Protein AF-A0A8C9G3A2-F1 (afdb_monomer_lite)

InterPro domains:
  IPR040436 Protein disconnected-like [PTHR15021] (16-129)

Radius of gyration: 16.96 Å; chains: 1; bounding box: 43×48×47 Å

Organism: Pavo cristatus (NCBI:txid9049)

Foldseek 3Di:
DDPLPQAPCLVVPDSAAFAFQDPPDPRRHAGADPVGRQARPPPRDGVVRRLVSVVVPPPDPDDDDPDLPPLSVLLSLVCVQQAPDQDGDPVRLVVNLVSCLSDDPVSVQVSQVSRVHHPCSSLPPDFDDPDPDGDSDPDSD

Sequence (141 aa):
TYNRGKCTAVLWRHRQAIRCTLVNCTCECFQPGKINLRTCDQCKHGWVAHALDKLSTQHLYHPTQVEIVQSNVVFDISSLMLYGTQAVPVRLKILLDRLFSVLKQEEVLHILHGLGWTLRDYVRGYILQVGNKIELVYKPI

pLDDT: mean 75.54, std 18.95, range [35.5, 95.69]

Structure (mmCIF, N/CA/C/O backbone):
data_AF-A0A8C9G3A2-F1
#
_entry.id   AF-A0A8C9G3A2-F1
#
loop_
_atom_site.group_PDB
_atom_site.id
_atom_site.type_symbol
_atom_site.label_atom_id
_atom_site.label_alt_id
_atom_site.label_comp_id
_atom_site.label_asym_id
_atom_site.label_entity_id
_atom_site.label_seq_id
_atom_site.pdbx_PDB_ins_code
_atom_site.Cartn_x
_atom_site.Cartn_y
_atom_site.Cartn_z
_atom_site.occupancy
_atom_site.B_iso_or_equiv
_atom_site.auth_seq_id
_atom_site.auth_comp_id
_atom_site.auth_asym_id
_atom_site.auth_atom_id
_atom_site.pdbx_PDB_model_num
ATOM 1 N N . THR A 1 1 ? 11.919 -25.912 -12.158 1.00 35.50 1 THR A N 1
ATOM 2 C CA . THR A 1 1 ? 12.452 -25.650 -10.801 1.00 35.50 1 THR A CA 1
ATOM 3 C C . THR A 1 1 ? 12.179 -24.197 -10.428 1.00 35.50 1 THR A C 1
ATOM 5 O O . THR A 1 1 ? 13.040 -23.338 -10.539 1.00 35.50 1 THR A O 1
ATOM 8 N N . TYR A 1 2 ? 10.931 -23.880 -10.066 1.00 36.72 2 TYR A N 1
ATOM 9 C CA . TYR A 1 2 ? 10.531 -22.503 -9.752 1.00 36.72 2 TYR A CA 1
ATOM 10 C C . TYR A 1 2 ? 11.052 -22.119 -8.365 1.00 36.72 2 TYR A C 1
ATOM 12 O O . TYR A 1 2 ? 10.790 -22.822 -7.388 1.00 36.72 2 TYR A O 1
ATOM 20 N N . ASN A 1 3 ? 11.817 -21.032 -8.295 1.00 41.50 3 ASN A N 1
ATOM 21 C CA . ASN A 1 3 ? 12.493 -20.532 -7.098 1.00 41.50 3 ASN A CA 1
ATOM 22 C C . ASN A 1 3 ? 11.469 -20.005 -6.067 1.00 41.50 3 ASN A C 1
ATOM 24 O O . ASN A 1 3 ? 11.327 -18.800 -5.863 1.00 41.50 3 ASN A O 1
ATOM 28 N N . ARG A 1 4 ? 10.746 -20.914 -5.394 1.0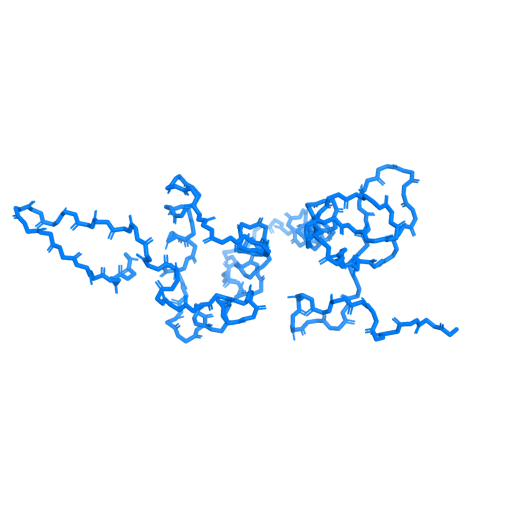0 46.12 4 ARG A N 1
ATOM 29 C CA . ARG A 1 4 ? 9.759 -20.590 -4.344 1.00 46.12 4 ARG A CA 1
ATOM 30 C C . ARG A 1 4 ? 10.348 -19.757 -3.198 1.00 46.12 4 ARG A C 1
ATOM 32 O O . ARG A 1 4 ? 9.591 -19.103 -2.499 1.00 46.12 4 ARG A O 1
ATOM 39 N N . GLY A 1 5 ? 11.672 -19.765 -3.014 1.00 48.25 5 GLY A N 1
ATOM 40 C CA . GLY A 1 5 ? 12.356 -19.029 -1.946 1.00 48.25 5 GLY A CA 1
ATOM 41 C C . GLY A 1 5 ? 12.591 -17.535 -2.203 1.00 48.25 5 GLY A C 1
ATOM 42 O O . GLY A 1 5 ? 13.001 -16.842 -1.280 1.00 48.25 5 GLY A O 1
ATOM 43 N N . LYS A 1 6 ? 12.364 -17.024 -3.425 1.00 54.91 6 LYS A N 1
ATOM 44 C CA . LYS A 1 6 ? 12.554 -15.590 -3.745 1.00 54.91 6 LYS A CA 1
ATOM 45 C C . LYS A 1 6 ? 11.259 -14.819 -3.957 1.00 54.91 6 LYS A C 1
ATOM 47 O O . LYS A 1 6 ? 11.280 -13.594 -3.942 1.00 54.91 6 LYS A O 1
ATOM 52 N N . CYS A 1 7 ? 10.151 -15.527 -4.156 1.00 57.56 7 CYS A N 1
ATOM 53 C CA . CYS A 1 7 ? 8.838 -14.912 -4.152 1.00 57.56 7 CYS A CA 1
ATOM 54 C C . CYS A 1 7 ? 8.550 -14.415 -2.749 1.00 57.56 7 CYS A C 1
ATOM 56 O O . CYS A 1 7 ? 8.400 -15.223 -1.831 1.00 57.56 7 CYS A O 1
ATOM 58 N N . THR A 1 8 ? 8.490 -13.099 -2.564 1.00 59.41 8 THR A N 1
ATOM 59 C CA . THR A 1 8 ? 8.024 -12.602 -1.283 1.00 59.41 8 THR A CA 1
ATOM 60 C C . THR A 1 8 ? 6.559 -12.962 -1.155 1.00 59.41 8 THR A C 1
ATOM 62 O O . THR A 1 8 ? 5.695 -12.458 -1.872 1.00 59.41 8 THR A O 1
ATOM 65 N N . ALA A 1 9 ? 6.274 -13.833 -0.195 1.00 53.66 9 ALA A N 1
ATOM 66 C CA . ALA A 1 9 ? 4.957 -13.943 0.395 1.00 53.66 9 ALA A CA 1
ATOM 67 C C . ALA A 1 9 ? 4.686 -12.653 1.187 1.00 53.66 9 ALA A C 1
ATOM 69 O O . ALA A 1 9 ? 4.596 -12.671 2.406 1.00 53.66 9 ALA A O 1
ATOM 70 N N . VAL A 1 10 ? 4.617 -11.500 0.510 1.00 52.62 10 VAL A N 1
ATOM 71 C CA . VAL A 1 10 ? 4.153 -10.257 1.145 1.00 52.62 10 VAL A CA 1
ATOM 72 C C . VAL A 1 10 ? 2.698 -10.443 1.595 1.00 52.62 10 VAL A C 1
ATOM 74 O O . VAL A 1 10 ? 2.270 -9.845 2.570 1.00 52.62 10 VAL A O 1
ATOM 77 N N . LEU A 1 11 ? 1.962 -11.351 0.947 1.00 53.62 11 LEU A N 1
ATOM 78 C CA . LEU A 1 11 ? 0.602 -11.751 1.292 1.00 53.62 11 LEU A CA 1
ATOM 79 C C . LEU A 1 11 ? 0.629 -13.047 2.114 1.00 53.62 11 LEU A C 1
ATOM 81 O O . LEU A 1 11 ? 0.361 -14.140 1.618 1.00 53.62 11 LEU A O 1
ATOM 85 N N . TRP A 1 12 ? 0.989 -12.925 3.389 1.00 47.12 12 TRP A N 1
ATOM 86 C CA . TRP A 1 12 ? 1.234 -14.030 4.326 1.00 47.12 12 TRP A CA 1
ATOM 87 C C . TRP A 1 12 ? 0.093 -15.052 4.510 1.00 47.12 12 TRP A C 1
ATOM 89 O O . TRP A 1 12 ? 0.319 -16.095 5.122 1.00 47.12 12 TRP A O 1
ATOM 99 N N . ARG A 1 13 ? -1.112 -14.832 3.966 1.00 47.25 13 ARG A N 1
ATOM 100 C CA . ARG A 1 13 ? -2.222 -15.804 4.053 1.00 47.25 13 ARG A CA 1
ATOM 101 C C . ARG A 1 13 ? -2.465 -16.649 2.812 1.00 47.25 13 ARG A C 1
ATOM 103 O O . ARG A 1 13 ? -3.045 -17.725 2.931 1.00 47.25 13 ARG A O 1
ATOM 110 N N . HIS A 1 14 ? -1.968 -16.243 1.650 1.00 50.91 14 HIS A N 1
ATOM 111 C CA . HIS A 1 14 ? -2.111 -17.022 0.427 1.00 50.91 14 HIS A CA 1
ATOM 112 C C . HIS A 1 14 ? -0.724 -17.229 -0.168 1.00 50.91 14 HIS A C 1
ATOM 114 O O . HIS A 1 14 ? -0.100 -16.286 -0.635 1.00 50.91 14 HIS A O 1
ATOM 120 N N . ARG A 1 15 ? -0.235 -18.478 -0.188 1.00 56.47 15 ARG A N 1
ATOM 121 C CA . ARG A 1 15 ? 1.011 -18.903 -0.871 1.00 56.47 15 ARG A CA 1
ATOM 122 C C . ARG A 1 15 ? 0.959 -18.718 -2.404 1.00 56.47 15 ARG A C 1
ATOM 124 O O . ARG A 1 15 ? 1.536 -19.506 -3.149 1.00 56.47 15 ARG A O 1
ATOM 131 N N . GLN A 1 16 ? 0.213 -17.739 -2.894 1.00 65.81 16 GLN A N 1
ATOM 132 C CA . GLN A 1 16 ? 0.043 -17.446 -4.301 1.00 65.81 16 GLN A CA 1
ATOM 133 C C . GLN A 1 16 ? 1.030 -16.354 -4.695 1.00 65.81 16 GLN A C 1
ATOM 135 O O . GLN A 1 16 ? 1.077 -15.291 -4.079 1.00 65.81 16 GLN A O 1
ATOM 140 N N . ALA A 1 17 ? 1.808 -16.629 -5.738 1.00 79.25 17 ALA A N 1
ATOM 141 C CA . ALA A 1 17 ? 2.632 -15.615 -6.369 1.00 79.25 17 ALA A CA 1
ATOM 142 C C . ALA A 1 17 ? 1.750 -14.478 -6.914 1.00 79.25 17 ALA A C 1
ATOM 144 O O . ALA A 1 17 ? 0.595 -14.697 -7.289 1.00 79.25 17 ALA A O 1
ATOM 145 N N . ILE A 1 18 ? 2.305 -13.266 -6.919 1.00 85.12 18 ILE A N 1
ATOM 146 C CA . ILE A 1 18 ? 1.648 -12.062 -7.428 1.00 85.12 18 ILE A CA 1
ATOM 147 C C . ILE A 1 18 ? 2.326 -11.690 -8.742 1.00 85.12 18 ILE A C 1
ATOM 149 O O . ILE A 1 18 ? 3.495 -11.273 -8.747 1.00 85.12 18 ILE A O 1
ATOM 153 N N . ARG A 1 19 ? 1.601 -11.836 -9.848 1.00 89.56 19 ARG A N 1
ATOM 154 C CA . ARG A 1 19 ? 2.105 -11.509 -11.187 1.00 89.56 19 ARG A CA 1
ATOM 155 C C . ARG A 1 19 ? 2.026 -10.011 -11.462 1.00 89.56 19 ARG A C 1
ATOM 157 O O . ARG A 1 19 ? 1.284 -9.281 -10.816 1.00 89.56 19 ARG A O 1
ATOM 164 N N . CYS A 1 20 ? 2.826 -9.552 -12.413 1.00 92.50 20 CYS A N 1
ATOM 165 C CA . CYS A 1 20 ? 2.779 -8.180 -12.891 1.00 92.50 20 CYS A CA 1
ATOM 166 C C . CYS A 1 20 ? 1.573 -7.999 -13.823 1.00 92.50 20 CYS A C 1
ATOM 168 O O . CYS A 1 20 ? 1.369 -8.803 -14.728 1.00 92.50 20 CYS A O 1
ATOM 170 N N . THR A 1 21 ? 0.802 -6.932 -13.630 1.00 92.69 21 THR A N 1
ATOM 171 C CA . THR A 1 21 ? -0.367 -6.579 -14.450 1.00 92.69 21 THR A CA 1
ATOM 172 C C . THR A 1 21 ? -0.045 -5.557 -15.542 1.00 92.69 21 THR A C 1
ATOM 174 O O . THR A 1 21 ? -0.947 -5.088 -16.233 1.00 92.69 21 THR A O 1
ATOM 177 N N . LEU A 1 22 ? 1.222 -5.155 -15.683 1.00 92.19 22 LEU A N 1
ATOM 178 C CA . LEU A 1 22 ? 1.647 -4.203 -16.708 1.00 92.19 22 LEU A CA 1
ATOM 179 C C . LEU A 1 22 ? 1.613 -4.872 -18.091 1.00 92.19 22 LEU A C 1
ATOM 181 O O . LEU A 1 22 ? 2.049 -6.013 -18.248 1.00 92.19 22 LEU A O 1
ATOM 185 N N . VAL A 1 23 ? 1.099 -4.151 -19.090 1.00 91.25 23 VAL A N 1
ATOM 186 C CA . VAL A 1 23 ? 0.973 -4.639 -20.471 1.00 91.25 23 VAL A CA 1
ATOM 187 C C . VAL A 1 23 ? 2.336 -5.110 -20.990 1.00 91.25 23 VAL A C 1
ATOM 189 O O . VAL A 1 23 ? 3.351 -4.455 -20.762 1.00 91.25 23 VAL A O 1
ATOM 192 N N . ASN A 1 24 ? 2.354 -6.253 -21.683 1.00 93.56 24 ASN A N 1
ATOM 193 C CA . ASN A 1 24 ? 3.555 -6.909 -22.222 1.00 93.56 24 ASN A CA 1
ATOM 194 C C . ASN A 1 24 ? 4.583 -7.385 -21.176 1.00 93.56 24 ASN A C 1
ATOM 196 O O . ASN A 1 24 ? 5.714 -7.711 -21.533 1.00 93.56 24 ASN A O 1
ATOM 200 N N . CYS A 1 25 ? 4.214 -7.479 -19.895 1.00 94.31 25 CYS A N 1
ATOM 201 C CA . CYS A 1 25 ? 5.054 -8.093 -18.872 1.00 94.31 25 CYS A CA 1
ATOM 202 C C . CYS A 1 25 ? 4.616 -9.536 -18.584 1.00 94.31 25 CYS A C 1
ATOM 204 O O . CYS A 1 25 ? 3.452 -9.794 -18.301 1.00 94.31 25 CYS A O 1
ATOM 206 N N . THR A 1 26 ? 5.563 -10.476 -18.583 1.00 94.38 26 THR A N 1
ATOM 207 C CA . THR A 1 26 ? 5.328 -11.897 -18.255 1.00 94.38 26 THR A CA 1
ATOM 208 C C . THR A 1 26 ? 5.818 -12.272 -16.853 1.00 94.38 26 THR A C 1
ATOM 210 O O . THR A 1 26 ? 5.970 -13.445 -16.526 1.00 94.38 26 THR A O 1
ATOM 213 N N . CYS A 1 27 ? 6.105 -11.284 -16.001 1.00 93.75 27 CYS A N 1
ATOM 214 C CA . CYS A 1 27 ? 6.627 -11.532 -14.662 1.00 93.75 27 CYS A CA 1
ATOM 215 C C . CYS A 1 27 ? 5.561 -12.169 -13.762 1.00 93.75 27 CYS A C 1
ATOM 217 O O . CYS A 1 27 ? 4.572 -11.534 -13.407 1.00 93.75 27 CYS A O 1
ATOM 219 N N . GLU A 1 28 ? 5.789 -13.413 -13.353 1.00 90.12 28 GLU A N 1
ATOM 220 C CA . GLU A 1 28 ? 4.821 -14.203 -12.581 1.00 90.12 28 GLU A CA 1
ATOM 221 C C . GLU A 1 28 ? 4.887 -13.962 -11.070 1.00 90.12 28 GLU A C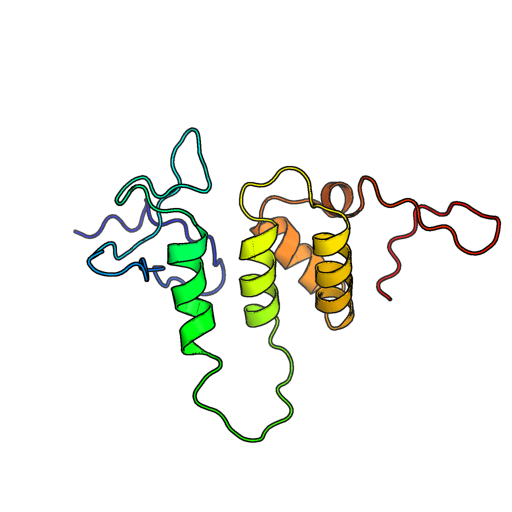 1
ATOM 223 O O . GLU A 1 28 ? 4.003 -14.392 -10.331 1.00 90.12 28 GLU A O 1
ATOM 228 N N . CYS A 1 29 ? 5.948 -13.310 -10.589 1.00 89.12 29 CYS A N 1
ATOM 229 C CA . CYS A 1 29 ? 6.173 -13.165 -9.163 1.00 89.12 29 CYS A CA 1
ATOM 230 C C . CYS A 1 29 ? 6.970 -11.913 -8.807 1.00 89.12 29 CYS A C 1
ATOM 232 O O . CYS A 1 29 ? 8.088 -11.709 -9.284 1.00 89.12 29 CYS A O 1
ATOM 234 N N . PHE A 1 30 ? 6.408 -11.114 -7.900 1.00 89.69 30 PHE A N 1
ATOM 235 C CA . PHE A 1 30 ? 7.113 -10.006 -7.275 1.00 89.69 30 PHE A CA 1
ATOM 236 C C . PHE A 1 30 ? 8.294 -10.501 -6.426 1.00 89.69 30 PHE A C 1
ATOM 238 O O . PHE A 1 30 ? 8.147 -11.365 -5.559 1.00 89.69 30 PHE A O 1
ATOM 245 N N . GLN A 1 31 ? 9.465 -9.912 -6.660 1.00 90.81 31 GLN A N 1
ATOM 246 C CA . GLN A 1 31 ? 10.660 -10.095 -5.835 1.00 90.81 31 GLN A CA 1
ATOM 247 C C . GLN A 1 31 ? 11.199 -8.699 -5.513 1.00 90.81 31 GLN A C 1
ATOM 249 O O . GLN A 1 31 ? 11.587 -8.009 -6.449 1.00 90.81 31 GLN A O 1
ATOM 254 N N . PRO A 1 32 ? 11.208 -8.225 -4.260 1.00 88.94 32 PRO A N 1
ATOM 255 C CA . PRO A 1 32 ? 11.665 -6.878 -3.951 1.00 88.94 32 PRO A CA 1
ATOM 256 C C . PRO A 1 32 ? 13.160 -6.737 -4.232 1.00 88.94 32 PRO A C 1
ATOM 258 O O . PRO A 1 32 ? 13.962 -7.613 -3.900 1.00 88.94 32 PRO A O 1
ATOM 261 N N . GLY A 1 33 ? 13.545 -5.606 -4.816 1.00 89.12 33 GLY A N 1
ATOM 262 C CA . GLY A 1 33 ? 14.944 -5.235 -4.970 1.00 89.12 33 GLY A CA 1
ATOM 263 C C . GLY A 1 33 ? 15.621 -4.992 -3.618 1.00 89.12 33 GLY A C 1
ATOM 264 O O . GLY A 1 33 ? 14.982 -4.588 -2.651 1.00 89.12 33 GLY A O 1
ATOM 265 N N . LYS A 1 34 ? 16.944 -5.184 -3.561 1.00 87.25 34 LYS A N 1
ATOM 266 C CA . LYS A 1 34 ? 17.739 -5.005 -2.328 1.00 87.25 34 LYS A CA 1
ATOM 267 C C . LYS A 1 34 ? 17.740 -3.568 -1.795 1.00 87.25 34 LYS A C 1
ATOM 269 O O . LYS A 1 34 ? 17.802 -3.369 -0.591 1.00 87.25 34 LYS A O 1
ATOM 274 N N . ILE A 1 35 ? 17.715 -2.589 -2.701 1.00 87.75 35 ILE A N 1
ATOM 275 C CA . ILE A 1 35 ? 17.752 -1.155 -2.370 1.00 87.75 35 ILE A CA 1
ATOM 276 C C . ILE A 1 35 ? 16.331 -0.586 -2.400 1.00 87.75 35 ILE A C 1
ATOM 278 O O . ILE A 1 35 ? 15.860 -0.001 -1.432 1.00 87.75 35 ILE A O 1
ATOM 282 N N . ASN A 1 36 ? 15.620 -0.817 -3.506 1.00 89.56 36 ASN A N 1
ATOM 283 C CA . ASN A 1 36 ? 14.261 -0.329 -3.702 1.00 89.56 36 ASN A CA 1
ATOM 284 C C . ASN A 1 36 ? 13.261 -1.462 -3.479 1.00 89.56 36 ASN A C 1
ATOM 286 O O . ASN A 1 36 ? 12.882 -2.158 -4.421 1.00 89.56 36 ASN A O 1
ATOM 290 N N . LEU A 1 37 ? 12.791 -1.608 -2.238 1.00 89.69 37 LEU A N 1
ATOM 291 C CA . LEU A 1 37 ? 11.845 -2.661 -1.841 1.00 89.69 37 LEU A CA 1
ATOM 292 C C . LEU A 1 37 ? 10.524 -2.621 -2.624 1.00 89.69 37 LEU A C 1
ATOM 294 O O . LEU A 1 37 ? 9.851 -3.635 -2.749 1.00 89.69 37 LEU A O 1
ATOM 298 N N . ARG A 1 38 ? 10.155 -1.460 -3.178 1.00 92.56 38 ARG A N 1
ATOM 299 C CA . ARG A 1 38 ? 8.964 -1.274 -4.023 1.00 92.56 38 ARG A CA 1
ATOM 300 C C . ARG A 1 38 ? 9.208 -1.509 -5.511 1.00 92.56 38 ARG A C 1
ATOM 302 O O . ARG A 1 38 ? 8.335 -1.199 -6.313 1.00 92.56 38 ARG A O 1
ATOM 309 N N . THR A 1 39 ? 10.374 -2.004 -5.901 1.00 93.88 39 THR A N 1
ATOM 310 C CA . THR A 1 39 ? 10.707 -2.316 -7.295 1.00 93.88 39 THR A CA 1
ATOM 311 C C . THR A 1 39 ? 10.968 -3.806 -7.422 1.00 93.88 39 THR A C 1
ATOM 313 O O . THR A 1 39 ? 11.730 -4.366 -6.637 1.00 93.88 39 THR A O 1
ATOM 316 N N . CYS A 1 40 ? 10.340 -4.448 -8.403 1.00 93.06 40 CYS A N 1
ATOM 317 C CA . CYS A 1 40 ? 10.559 -5.857 -8.685 1.00 93.06 40 CYS A CA 1
ATOM 318 C C . CYS A 1 40 ? 11.970 -6.067 -9.251 1.00 93.06 40 CYS A C 1
ATOM 320 O O . CYS A 1 40 ? 12.356 -5.413 -10.215 1.00 93.06 40 CYS A O 1
ATOM 322 N N . ASP A 1 41 ? 12.740 -7.001 -8.707 1.00 93.62 41 ASP A N 1
ATOM 323 C CA . ASP A 1 41 ? 14.091 -7.294 -9.173 1.00 93.62 41 ASP A CA 1
ATOM 324 C C . ASP A 1 41 ? 14.096 -7.986 -10.547 1.00 93.62 41 ASP A C 1
ATOM 326 O O . ASP A 1 41 ? 15.065 -7.855 -11.288 1.00 93.62 41 ASP A O 1
ATOM 330 N N . GLN A 1 42 ? 12.999 -8.651 -10.926 1.00 92.44 42 GLN A N 1
ATOM 331 C CA . GLN A 1 42 ? 12.883 -9.367 -12.201 1.00 92.44 42 GLN A CA 1
ATOM 332 C C . GLN A 1 42 ? 12.476 -8.449 -13.362 1.00 92.44 42 GLN A C 1
ATOM 334 O O . GLN A 1 42 ? 13.200 -8.343 -14.345 1.00 92.44 42 GLN A O 1
ATOM 339 N N . CYS A 1 43 ? 11.332 -7.762 -13.258 1.00 95.06 43 CYS A N 1
ATOM 340 C CA . CYS A 1 43 ? 10.809 -6.916 -14.343 1.00 95.06 43 CYS A CA 1
ATOM 341 C C . CYS A 1 43 ? 11.089 -5.420 -14.176 1.00 95.06 43 CYS A C 1
ATOM 343 O O . CYS A 1 43 ? 10.748 -4.641 -15.058 1.00 95.06 43 CYS A O 1
ATOM 345 N N . LYS A 1 44 ? 11.667 -5.002 -13.044 1.00 95.00 44 LYS A N 1
ATOM 346 C CA . LYS A 1 44 ? 11.938 -3.595 -12.698 1.00 95.00 44 LYS A CA 1
ATOM 347 C C . LYS A 1 44 ? 10.695 -2.698 -12.591 1.00 95.00 44 LYS A C 1
ATOM 349 O O . LYS A 1 44 ? 10.829 -1.493 -12.410 1.00 95.00 44 LYS A O 1
ATOM 354 N N . HIS A 1 45 ? 9.490 -3.269 -12.605 1.00 95.69 45 HIS A N 1
ATOM 355 C CA . HIS A 1 45 ? 8.253 -2.529 -12.363 1.00 95.69 45 HIS A CA 1
ATOM 356 C C . HIS A 1 45 ? 7.986 -2.295 -10.873 1.00 95.69 45 HIS A C 1
ATOM 358 O O . HIS A 1 45 ? 8.474 -3.015 -9.998 1.00 95.69 45 HIS A O 1
ATOM 364 N N . GLY A 1 46 ? 7.181 -1.271 -10.591 1.00 92.62 46 GLY A N 1
ATOM 365 C CA . GLY A 1 46 ? 6.787 -0.913 -9.233 1.00 92.62 46 GLY A CA 1
ATOM 366 C C . GLY A 1 46 ? 5.835 -1.927 -8.590 1.00 92.62 46 GLY A C 1
ATOM 367 O O . GLY A 1 46 ? 5.049 -2.584 -9.270 1.00 92.62 46 GLY A O 1
ATOM 368 N N . TRP A 1 47 ? 5.853 -1.988 -7.257 1.00 91.75 47 TRP A N 1
ATOM 369 C CA . TRP A 1 47 ? 4.996 -2.836 -6.418 1.00 91.75 47 TRP A CA 1
ATOM 370 C C . TRP A 1 47 ? 3.510 -2.742 -6.780 1.00 91.75 47 TRP A C 1
ATOM 372 O O . TRP A 1 47 ? 2.830 -3.760 -6.812 1.00 91.75 47 TRP A O 1
ATOM 382 N N . VAL A 1 48 ? 3.017 -1.547 -7.122 1.00 91.69 48 VAL A N 1
ATOM 383 C CA . VAL A 1 48 ? 1.607 -1.332 -7.494 1.00 91.69 48 VAL A CA 1
ATOM 384 C C . VAL A 1 48 ? 1.202 -2.195 -8.692 1.00 91.69 48 VAL A C 1
ATOM 386 O O . VAL A 1 48 ? 0.142 -2.807 -8.662 1.00 91.69 48 VAL A O 1
ATOM 389 N N . ALA A 1 49 ? 2.069 -2.329 -9.701 1.00 92.06 49 ALA A N 1
ATOM 390 C CA . ALA A 1 49 ? 1.796 -3.168 -10.869 1.00 92.06 49 ALA A CA 1
ATOM 391 C C . ALA A 1 49 ? 1.711 -4.662 -10.525 1.00 92.06 49 ALA A C 1
ATOM 393 O O . ALA A 1 49 ? 1.201 -5.436 -11.319 1.00 92.06 49 ALA A O 1
ATOM 394 N N . HIS A 1 50 ? 2.223 -5.090 -9.371 1.00 90.12 50 HIS A N 1
ATOM 395 C CA . HIS A 1 50 ? 2.010 -6.445 -8.873 1.00 90.12 50 HIS A CA 1
ATOM 396 C C . HIS A 1 50 ? 0.783 -6.505 -7.962 1.00 90.12 50 HIS A C 1
ATOM 398 O O . HIS A 1 50 ? -0.105 -7.316 -8.183 1.00 90.12 50 HIS A O 1
ATOM 404 N N . ALA A 1 51 ? 0.680 -5.621 -6.971 1.00 86.75 51 ALA A N 1
ATOM 405 C CA . ALA A 1 51 ? -0.400 -5.635 -5.984 1.00 86.75 51 ALA A CA 1
ATOM 406 C C . ALA A 1 51 ? -1.813 -5.567 -6.601 1.00 86.75 51 ALA A C 1
ATOM 408 O O . ALA A 1 51 ? -2.757 -6.140 -6.056 1.00 86.75 51 ALA A O 1
ATOM 409 N N . LEU A 1 52 ? -1.959 -4.927 -7.768 1.00 86.25 52 LEU A N 1
ATOM 410 C CA . LEU A 1 52 ? -3.224 -4.878 -8.505 1.00 86.25 52 LEU A CA 1
ATOM 411 C C . LEU A 1 52 ? -3.724 -6.247 -8.995 1.00 86.25 52 LEU A C 1
ATOM 413 O O . LEU A 1 52 ? -4.922 -6.376 -9.241 1.00 86.25 52 LEU A O 1
ATOM 417 N N . ASP A 1 53 ? -2.867 -7.267 -9.103 1.00 81.56 53 ASP A N 1
ATOM 418 C CA . ASP A 1 53 ? -3.262 -8.627 -9.498 1.00 81.56 53 ASP A CA 1
ATOM 419 C C . ASP A 1 53 ? -4.292 -9.227 -8.531 1.00 81.56 53 ASP A C 1
ATOM 421 O O . ASP A 1 53 ? -5.233 -9.886 -8.960 1.00 81.56 53 ASP A O 1
ATOM 425 N N . LYS A 1 54 ? -4.172 -8.950 -7.226 1.00 73.50 54 LYS A N 1
ATOM 426 C CA . LYS A 1 54 ? -5.123 -9.453 -6.222 1.00 73.50 54 LYS A CA 1
ATOM 427 C C . LYS A 1 54 ? -6.392 -8.618 -6.154 1.00 73.50 54 LYS A C 1
ATOM 429 O O . LYS A 1 54 ? -7.486 -9.177 -6.186 1.00 73.50 54 LYS A O 1
ATOM 434 N N . LEU A 1 55 ? -6.255 -7.295 -6.204 1.00 74.88 55 LEU A N 1
ATOM 435 C CA . LEU A 1 55 ? -7.396 -6.377 -6.155 1.00 74.88 55 LEU A CA 1
ATOM 436 C C . LEU A 1 55 ? -8.306 -6.490 -7.386 1.00 74.88 55 LEU A C 1
ATOM 438 O O . LEU A 1 55 ? -9.527 -6.452 -7.253 1.00 74.88 55 LEU A O 1
ATOM 442 N N . SER A 1 56 ? -7.735 -6.691 -8.577 1.00 61.94 56 SER A N 1
ATOM 443 C CA . SER A 1 56 ? -8.518 -6.790 -9.820 1.00 61.94 56 SER A CA 1
ATOM 444 C C . SER A 1 56 ? -9.351 -8.072 -9.904 1.00 61.94 56 SER A C 1
ATOM 446 O O . SER A 1 56 ? -10.331 -8.115 -10.642 1.00 61.94 56 SER A O 1
ATOM 448 N N . THR A 1 57 ? -8.984 -9.121 -9.158 1.00 54.81 57 THR A N 1
ATOM 449 C CA . THR A 1 57 ? -9.676 -10.422 -9.218 1.00 54.81 57 THR A CA 1
ATOM 450 C C . THR A 1 57 ? -10.887 -10.535 -8.299 1.00 54.81 57 THR A C 1
ATOM 452 O O . THR A 1 57 ? -11.772 -11.333 -8.590 1.00 54.81 57 THR A O 1
ATOM 455 N N . GLN A 1 58 ? -10.962 -9.748 -7.221 1.00 53.84 58 GLN A N 1
ATOM 456 C CA . GLN A 1 58 ? -12.016 -9.919 -6.214 1.00 53.84 58 GLN A CA 1
ATOM 457 C C . GLN A 1 58 ? -13.246 -9.025 -6.430 1.00 53.84 58 GLN A C 1
ATOM 459 O O . GLN A 1 58 ? -14.325 -9.392 -5.990 1.00 53.84 58 GLN A O 1
ATOM 464 N N . HIS A 1 59 ? -13.136 -7.900 -7.148 1.00 52.34 59 HIS A N 1
ATOM 465 C CA . HIS A 1 59 ? -14.153 -6.840 -7.044 1.00 52.34 59 HIS A CA 1
ATOM 466 C C . HIS A 1 59 ? -15.077 -6.626 -8.258 1.00 52.34 59 HIS A C 1
ATOM 468 O O . HIS A 1 59 ? -15.976 -5.789 -8.185 1.00 52.34 59 HIS A O 1
ATOM 474 N N . LEU A 1 60 ? -14.883 -7.333 -9.379 1.00 46.28 60 LEU A N 1
ATOM 475 C CA . LEU A 1 60 ? -15.618 -7.047 -10.628 1.00 46.28 60 LEU A CA 1
ATOM 476 C C . LEU A 1 60 ? -16.739 -8.045 -10.980 1.00 46.28 60 LEU A C 1
ATOM 478 O O . LEU A 1 60 ? -17.412 -7.840 -11.985 1.00 46.28 60 LEU A O 1
ATOM 482 N N . TYR A 1 61 ? -16.972 -9.095 -10.179 1.00 39.28 61 TYR A N 1
ATOM 483 C CA . TYR A 1 61 ? -17.897 -10.189 -10.543 1.00 39.28 61 TYR A CA 1
ATOM 484 C C . TYR A 1 61 ? -18.970 -10.557 -9.502 1.00 39.28 61 TYR A C 1
ATOM 486 O O . TYR A 1 61 ? -19.627 -11.587 -9.659 1.00 39.28 61 TYR A O 1
ATOM 494 N N . HIS A 1 62 ? -19.217 -9.740 -8.473 1.00 43.62 62 HIS A N 1
ATOM 495 C CA . HIS A 1 62 ? -20.352 -9.984 -7.571 1.00 43.62 62 HIS A CA 1
ATOM 496 C C . HIS A 1 62 ? -21.267 -8.761 -7.433 1.00 43.62 62 HIS A C 1
ATOM 498 O O . HIS A 1 62 ? -20.958 -7.832 -6.687 1.00 43.62 62 HIS A O 1
ATOM 504 N N . PRO A 1 63 ? -22.407 -8.727 -8.153 1.00 40.72 63 PRO A N 1
ATOM 505 C CA . PRO A 1 63 ? -23.482 -7.815 -7.827 1.00 40.72 63 PRO A CA 1
ATOM 506 C C . PRO A 1 63 ? -24.230 -8.364 -6.606 1.00 40.72 63 PRO A C 1
ATOM 508 O O . PRO A 1 63 ? -24.556 -9.546 -6.536 1.00 40.72 63 PRO A O 1
ATOM 511 N N . THR A 1 64 ? -24.547 -7.478 -5.665 1.00 45.84 64 THR A N 1
ATOM 512 C CA . THR A 1 64 ? -25.500 -7.691 -4.562 1.00 45.84 64 THR A CA 1
ATOM 513 C C . THR A 1 64 ? -25.119 -8.729 -3.503 1.00 45.84 64 THR A C 1
ATOM 515 O O . THR A 1 64 ? -25.729 -9.784 -3.408 1.00 45.84 64 THR A O 1
ATOM 518 N N . GLN A 1 65 ? -24.205 -8.373 -2.602 1.00 36.81 65 GLN A N 1
ATOM 519 C CA . GLN A 1 65 ? -24.306 -8.751 -1.190 1.00 36.81 65 GLN A CA 1
ATOM 520 C C . GLN A 1 65 ? -23.512 -7.738 -0.363 1.00 36.81 65 GLN A C 1
ATOM 522 O O . GLN A 1 65 ? -22.480 -7.243 -0.803 1.00 36.81 65 GLN A O 1
ATOM 527 N N . VAL A 1 66 ? -24.034 -7.367 0.806 1.00 40.72 66 VAL A N 1
ATOM 528 C CA . VAL A 1 66 ? -23.312 -6.557 1.795 1.00 40.72 66 VAL A CA 1
ATOM 529 C C . VAL A 1 66 ? -22.117 -7.400 2.241 1.00 40.72 66 VAL A C 1
ATOM 531 O O . VAL A 1 66 ? -22.258 -8.267 3.100 1.00 40.72 66 VAL A O 1
ATOM 534 N N . GLU A 1 67 ? -20.975 -7.245 1.573 1.00 45.53 67 GLU A N 1
ATOM 535 C CA . GLU A 1 67 ? -19.798 -8.055 1.862 1.00 45.53 67 GLU A CA 1
ATOM 536 C C . GLU A 1 67 ? -19.275 -7.689 3.248 1.00 45.53 67 GLU A C 1
ATOM 538 O O . GLU A 1 67 ? -18.898 -6.550 3.529 1.00 45.53 67 GLU A O 1
ATOM 543 N N . ILE A 1 68 ? -19.244 -8.690 4.127 1.00 50.97 68 ILE A N 1
ATOM 544 C CA . ILE A 1 68 ? -18.392 -8.672 5.309 1.00 50.97 68 ILE A CA 1
ATOM 545 C C . ILE A 1 68 ? -16.991 -8.372 4.786 1.00 50.97 68 ILE A C 1
ATOM 547 O O . ILE A 1 68 ? -16.433 -9.189 4.053 1.00 50.97 68 ILE A O 1
ATOM 551 N N . VAL A 1 69 ? -16.450 -7.199 5.122 1.00 52.47 69 VAL A N 1
ATOM 552 C CA . VAL A 1 69 ? -15.102 -6.809 4.714 1.00 52.47 69 VAL A CA 1
ATOM 553 C C . VAL A 1 69 ? -14.146 -7.854 5.276 1.00 52.47 69 VAL A C 1
ATOM 555 O O . VAL A 1 69 ? -13.831 -7.860 6.465 1.00 52.47 69 VAL A O 1
ATOM 558 N N . GLN A 1 70 ? -13.725 -8.791 4.429 1.00 64.69 70 GLN A N 1
ATOM 559 C CA . GLN A 1 70 ? -12.776 -9.807 4.839 1.00 64.69 70 GLN A CA 1
ATOM 560 C C . GLN A 1 70 ? -11.452 -9.106 5.117 1.00 64.69 70 GLN A C 1
ATOM 562 O O . GLN A 1 70 ? -10.988 -8.295 4.311 1.00 64.69 70 GLN A O 1
ATOM 567 N N . SER A 1 71 ? -10.798 -9.457 6.223 1.00 70.75 71 SER A N 1
ATOM 568 C CA . SER A 1 71 ? -9.512 -8.878 6.635 1.00 70.75 71 SER A CA 1
ATOM 569 C C . SER A 1 71 ? -8.437 -8.999 5.538 1.00 70.75 71 SER A C 1
ATOM 571 O O . SER A 1 71 ? -7.471 -8.242 5.533 1.00 70.75 71 SER A O 1
ATOM 573 N N . ASN A 1 72 ? -8.638 -9.894 4.562 1.00 73.56 72 ASN A N 1
ATOM 574 C CA . ASN A 1 72 ? -7.834 -10.040 3.348 1.00 73.56 72 ASN A CA 1
ATOM 575 C C . ASN A 1 72 ? -7.874 -8.799 2.437 1.00 73.56 72 ASN A C 1
ATOM 577 O O . ASN A 1 72 ? -6.821 -8.335 2.016 1.00 73.56 72 ASN A O 1
ATOM 581 N N . VAL A 1 73 ? -9.052 -8.218 2.175 1.00 80.56 73 VAL A N 1
ATOM 582 C CA . VAL A 1 73 ? -9.177 -7.025 1.313 1.00 80.56 73 VAL A CA 1
ATOM 583 C C . VAL A 1 73 ? -8.533 -5.819 1.992 1.00 80.56 73 VAL A C 1
ATOM 585 O O . VAL A 1 73 ? -7.794 -5.057 1.367 1.00 80.56 73 VAL A O 1
ATOM 588 N N . VAL A 1 74 ? -8.750 -5.672 3.303 1.00 84.12 74 VAL A N 1
ATOM 589 C CA . VAL A 1 74 ? -8.105 -4.611 4.089 1.00 84.12 74 VAL A CA 1
ATOM 590 C C . VAL A 1 74 ? -6.592 -4.795 4.103 1.00 84.12 74 VAL A C 1
ATOM 592 O O . VAL A 1 74 ? -5.864 -3.811 3.972 1.00 84.12 74 VAL A O 1
ATOM 595 N N . PHE A 1 75 ? -6.101 -6.033 4.205 1.00 82.75 75 PHE A N 1
ATOM 596 C CA . PHE A 1 75 ? -4.677 -6.334 4.075 1.00 82.75 75 PHE A CA 1
ATOM 597 C C . PHE A 1 75 ? -4.135 -5.930 2.695 1.00 82.75 75 PHE A C 1
ATOM 599 O O . PHE A 1 75 ? -3.126 -5.227 2.628 1.00 82.75 75 PHE A O 1
ATOM 606 N N . ASP A 1 76 ? -4.815 -6.299 1.605 1.00 83.50 76 ASP A N 1
ATOM 607 C CA . ASP A 1 76 ? -4.391 -5.980 0.238 1.00 83.50 76 ASP A CA 1
ATOM 608 C C . ASP A 1 76 ? -4.313 -4.462 0.014 1.00 83.50 76 ASP A C 1
ATOM 610 O O . ASP A 1 76 ? -3.287 -3.958 -0.456 1.00 83.50 76 ASP A O 1
ATOM 614 N N . ILE A 1 77 ? -5.328 -3.704 0.443 1.00 87.75 77 ILE A N 1
ATOM 615 C CA . ILE A 1 77 ? -5.320 -2.234 0.369 1.00 87.75 77 ILE A CA 1
ATOM 616 C C . ILE A 1 77 ? -4.219 -1.643 1.265 1.00 87.75 77 ILE A C 1
ATOM 618 O O . ILE A 1 77 ? -3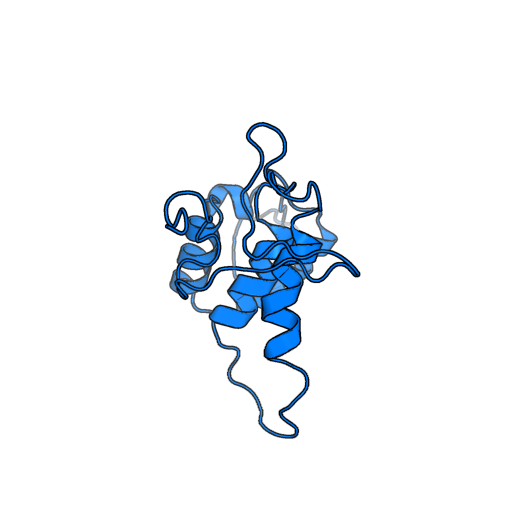.464 -0.772 0.828 1.00 87.75 77 ILE A O 1
ATOM 622 N N . SER A 1 78 ? -4.062 -2.140 2.495 1.00 90.12 78 SER A N 1
ATOM 623 C CA . SER A 1 78 ? -3.015 -1.671 3.417 1.00 90.12 78 SER A CA 1
ATOM 624 C C . SER A 1 78 ? -1.616 -1.901 2.855 1.00 90.12 78 SER A C 1
ATOM 626 O O . SER A 1 78 ? -0.730 -1.056 3.008 1.00 90.12 78 SER A O 1
ATOM 628 N N . SER A 1 79 ? -1.410 -3.009 2.141 1.00 89.00 79 SER A N 1
ATOM 629 C CA . SER A 1 79 ? -0.129 -3.342 1.520 1.00 89.00 79 SER A CA 1
ATOM 630 C C . SER A 1 79 ? 0.289 -2.320 0.454 1.00 89.00 79 SER A C 1
ATOM 632 O O . SER A 1 79 ? 1.475 -2.003 0.338 1.00 89.00 79 SER A O 1
ATOM 634 N N . LEU A 1 80 ? -0.659 -1.718 -0.277 1.00 89.38 80 LEU A N 1
ATOM 635 C CA . LEU A 1 80 ? -0.367 -0.651 -1.245 1.00 89.38 80 LEU A CA 1
ATOM 636 C C . LEU A 1 80 ? 0.251 0.578 -0.571 1.00 89.38 80 LEU A C 1
ATOM 638 O O . LEU A 1 80 ? 1.107 1.255 -1.151 1.00 89.38 80 LEU A O 1
ATOM 642 N N . MET A 1 81 ? -0.161 0.855 0.664 1.00 91.12 81 MET A N 1
ATOM 643 C CA . MET A 1 81 ? 0.145 2.089 1.386 1.00 91.12 81 MET A CA 1
ATOM 644 C C . MET A 1 81 ? 1.362 1.928 2.307 1.00 91.12 81 MET A C 1
ATOM 646 O O . MET A 1 81 ? 2.198 2.829 2.387 1.00 91.12 81 MET A O 1
ATOM 650 N N . LEU A 1 82 ? 1.499 0.768 2.954 1.00 91.25 82 LEU A N 1
ATOM 651 C CA . LEU A 1 82 ? 2.489 0.531 4.011 1.00 91.25 82 LEU A CA 1
ATOM 652 C C . LEU A 1 82 ? 3.709 -0.284 3.561 1.00 91.25 82 LEU A C 1
ATOM 654 O O . LEU A 1 82 ? 4.778 -0.151 4.154 1.00 91.25 82 LEU A O 1
ATOM 658 N N . TYR A 1 83 ? 3.600 -1.122 2.521 1.00 90.31 83 TYR A N 1
ATOM 659 C CA . TYR A 1 83 ? 4.707 -2.011 2.155 1.00 90.31 83 TYR A CA 1
ATOM 660 C C . TYR A 1 83 ? 5.957 -1.217 1.759 1.00 90.31 83 TYR A C 1
ATOM 662 O O . TYR A 1 83 ? 5.907 -0.392 0.842 1.00 90.31 83 TYR A O 1
ATOM 670 N N . GLY A 1 84 ? 7.074 -1.458 2.448 1.00 88.06 84 GLY A N 1
ATOM 671 C CA . GLY A 1 84 ? 8.364 -0.826 2.162 1.00 88.06 84 GLY A CA 1
ATOM 672 C C . GLY A 1 84 ? 8.410 0.690 2.383 1.00 88.06 84 GLY A C 1
ATOM 673 O O . GLY A 1 84 ? 9.349 1.328 1.914 1.00 88.06 84 GLY A O 1
ATOM 674 N N . THR A 1 85 ? 7.415 1.284 3.050 1.00 90.38 85 THR A N 1
ATOM 675 C CA . THR A 1 85 ? 7.440 2.699 3.447 1.00 90.38 85 THR A CA 1
ATOM 676 C C . THR A 1 85 ? 7.887 2.839 4.901 1.00 90.38 85 THR A C 1
ATOM 678 O O . THR A 1 85 ? 7.829 1.891 5.676 1.00 90.38 85 THR A O 1
ATOM 681 N N . GLN A 1 86 ? 8.370 4.029 5.263 1.00 89.12 86 GLN A N 1
ATOM 682 C CA . GLN A 1 86 ? 8.793 4.369 6.632 1.00 89.12 86 GLN A CA 1
ATOM 683 C C . GLN A 1 86 ? 7.956 5.503 7.242 1.00 89.12 86 GLN A C 1
ATOM 685 O O . GLN A 1 86 ? 8.108 5.833 8.412 1.00 89.12 86 GLN A O 1
ATOM 690 N N . ALA A 1 87 ? 7.075 6.114 6.449 1.00 89.38 87 ALA A N 1
ATOM 691 C CA . ALA A 1 87 ? 6.140 7.151 6.862 1.00 89.38 87 ALA A CA 1
ATOM 692 C C . ALA A 1 87 ? 4.890 7.078 5.977 1.00 89.38 87 ALA A C 1
ATOM 694 O O . ALA A 1 87 ? 4.970 6.645 4.824 1.00 89.38 87 ALA A O 1
ATOM 695 N N . VAL A 1 88 ? 3.749 7.522 6.507 1.00 88.75 88 VAL A N 1
ATOM 696 C CA . VAL A 1 88 ? 2.476 7.554 5.776 1.00 88.75 88 VAL A CA 1
ATOM 697 C C . VAL A 1 88 ? 1.996 9.004 5.669 1.00 88.75 88 VAL A C 1
ATOM 699 O O . VAL A 1 88 ? 1.840 9.660 6.698 1.00 88.75 88 VAL A O 1
ATOM 702 N N . PRO A 1 89 ? 1.743 9.530 4.457 1.00 88.69 89 PRO A N 1
ATOM 703 C CA . PRO A 1 89 ? 1.128 10.843 4.283 1.00 88.69 89 PRO A CA 1
ATOM 704 C C . PRO A 1 89 ? -0.220 10.940 5.009 1.00 88.69 89 PRO A C 1
ATOM 706 O O . PRO A 1 89 ? -1.021 10.009 4.944 1.00 88.69 89 PRO A O 1
ATOM 709 N N . VAL A 1 90 ? -0.519 12.087 5.627 1.00 86.44 90 VAL A N 1
ATOM 710 C CA . VAL A 1 90 ? -1.726 12.275 6.461 1.00 86.44 90 VAL A CA 1
ATOM 711 C C . VAL A 1 90 ? -3.028 11.881 5.752 1.00 86.44 90 VAL A C 1
ATOM 713 O O . VAL A 1 90 ? -3.856 11.179 6.321 1.00 86.44 90 VAL A O 1
ATOM 716 N N . ARG A 1 91 ? -3.190 12.244 4.471 1.00 88.88 91 ARG A N 1
ATOM 717 C CA . ARG A 1 91 ? -4.391 11.894 3.688 1.00 88.88 91 ARG A CA 1
ATOM 718 C C . ARG A 1 91 ? -4.547 10.382 3.528 1.00 88.88 91 ARG A C 1
ATOM 720 O O . ARG A 1 91 ? -5.650 9.869 3.652 1.00 88.88 91 ARG A O 1
ATOM 727 N N . LEU A 1 92 ? -3.441 9.677 3.285 1.00 91.19 92 LEU A N 1
ATOM 728 C CA . LEU A 1 92 ? -3.428 8.220 3.174 1.00 91.19 92 LEU A CA 1
ATOM 729 C C . LEU A 1 92 ? -3.727 7.572 4.525 1.00 91.19 92 LEU A C 1
ATOM 731 O O . LEU A 1 92 ? -4.508 6.628 4.597 1.00 91.19 92 LEU A O 1
ATOM 735 N N . LYS A 1 93 ? -3.171 8.097 5.615 1.00 89.19 93 LYS A N 1
ATOM 736 C CA . LYS A 1 93 ? -3.423 7.502 6.920 1.00 89.19 93 LYS A CA 1
ATOM 737 C C . LYS A 1 93 ? -4.848 7.734 7.438 1.00 89.19 93 LYS A C 1
ATOM 739 O O . LYS A 1 93 ? -5.402 6.811 8.017 1.00 89.19 93 LYS A O 1
ATOM 744 N N . ILE A 1 94 ? -5.499 8.856 7.117 1.00 88.69 94 ILE A N 1
ATOM 745 C CA . ILE A 1 94 ? -6.944 9.031 7.376 1.00 88.69 94 ILE A CA 1
ATOM 746 C C . ILE A 1 94 ? -7.763 7.907 6.717 1.00 88.69 94 ILE A C 1
ATOM 748 O O . ILE A 1 94 ? -8.680 7.368 7.332 1.00 88.69 94 ILE A O 1
ATOM 752 N N . LEU A 1 95 ? -7.429 7.533 5.478 1.00 90.75 95 LEU A N 1
ATOM 753 C CA . LEU A 1 95 ? -8.107 6.437 4.781 1.00 90.75 95 LEU A CA 1
ATOM 754 C C . LEU A 1 95 ? -7.822 5.079 5.441 1.00 90.75 95 LEU A C 1
ATOM 756 O O . LEU A 1 95 ? -8.748 4.293 5.615 1.00 90.75 95 LEU A O 1
ATOM 760 N N . LEU A 1 96 ? -6.577 4.820 5.860 1.00 91.75 96 LEU A N 1
ATOM 761 C CA . LEU A 1 96 ? -6.234 3.603 6.610 1.00 91.75 96 LEU A CA 1
ATOM 762 C C . LEU A 1 96 ? -6.953 3.527 7.957 1.00 91.75 96 LEU A C 1
ATOM 764 O O . LEU A 1 96 ? -7.417 2.455 8.324 1.00 91.75 96 LEU A O 1
ATOM 768 N N . ASP A 1 97 ? -7.102 4.644 8.670 1.00 89.94 97 ASP A N 1
ATOM 769 C CA . ASP A 1 97 ? -7.823 4.671 9.943 1.00 89.94 97 ASP A CA 1
ATOM 770 C C . ASP A 1 97 ? -9.302 4.284 9.744 1.00 89.94 97 ASP A C 1
ATOM 772 O O . ASP A 1 97 ? -9.843 3.526 10.545 1.00 89.94 97 ASP A O 1
ATOM 776 N N . ARG A 1 98 ? -9.932 4.710 8.637 1.00 88.81 98 ARG A N 1
ATOM 777 C CA . ARG A 1 98 ? -11.296 4.285 8.257 1.00 88.81 98 ARG A CA 1
ATOM 778 C C . ARG A 1 98 ? -11.389 2.824 7.823 1.00 88.81 98 ARG A C 1
ATOM 780 O O . ARG A 1 98 ? -12.432 2.204 7.994 1.00 88.81 98 ARG A O 1
ATOM 787 N N . LEU A 1 99 ? -10.327 2.273 7.243 1.00 89.50 99 LEU A N 1
ATOM 788 C CA . LEU A 1 99 ? -10.272 0.852 6.896 1.00 89.50 99 LEU A CA 1
ATOM 789 C C . LEU A 1 99 ? -10.041 -0.024 8.132 1.00 89.50 99 LEU A C 1
ATOM 791 O O . LEU A 1 99 ? -10.589 -1.115 8.222 1.00 89.50 99 LEU A O 1
ATOM 795 N N . PHE A 1 100 ? -9.247 0.437 9.097 1.00 90.25 100 PHE A N 1
ATOM 796 C CA . PHE A 1 100 ? -8.965 -0.304 10.325 1.00 90.25 100 PHE A CA 1
ATOM 797 C C . PHE A 1 100 ? -10.075 -0.197 11.373 1.00 90.25 100 PHE A C 1
ATOM 799 O O . PHE A 1 100 ? -10.183 -1.099 12.197 1.00 90.25 100 PHE A O 1
ATOM 806 N N . SER A 1 101 ? -10.935 0.828 11.328 1.00 87.75 101 SER A N 1
ATOM 807 C CA . SER A 1 101 ? -12.073 0.955 12.256 1.00 87.75 101 SER A CA 1
ATOM 808 C C . SER A 1 101 ? -13.092 -0.181 12.153 1.00 87.75 101 SER A C 1
ATOM 810 O O . SER A 1 101 ? -13.815 -0.444 13.107 1.00 87.75 101 SER A O 1
ATOM 812 N N . VAL A 1 102 ? -13.166 -0.864 11.005 1.00 84.88 102 VAL A N 1
ATOM 813 C CA . VAL A 1 102 ? -14.086 -1.998 10.808 1.00 84.88 102 VAL A CA 1
ATOM 814 C C . VAL A 1 102 ? -13.489 -3.346 11.233 1.00 84.88 102 VAL A C 1
ATOM 816 O O . VAL A 1 102 ? -14.155 -4.370 11.104 1.00 84.88 102 VAL A O 1
ATOM 819 N N . LEU A 1 103 ? -12.247 -3.364 11.732 1.00 83.62 103 LEU A N 1
ATOM 820 C CA . LEU A 1 103 ? -11.528 -4.566 12.159 1.00 83.62 103 LEU A CA 1
ATOM 821 C C . LEU A 1 103 ? -11.319 -4.599 13.675 1.00 83.62 103 LEU A C 1
ATOM 823 O O . LEU A 1 103 ? -11.260 -3.566 14.345 1.00 83.62 103 LEU A O 1
ATOM 827 N N . LYS A 1 104 ? -11.121 -5.799 14.231 1.00 85.12 104 LYS A N 1
ATOM 828 C CA . LYS A 1 104 ? -10.660 -5.938 15.618 1.00 85.12 104 LYS A CA 1
ATOM 829 C C . LYS A 1 104 ? -9.209 -5.481 15.741 1.00 85.12 104 LYS A C 1
ATOM 831 O O . LYS A 1 104 ? -8.403 -5.651 14.827 1.00 85.12 104 LYS A O 1
ATOM 836 N N . GLN A 1 105 ? -8.837 -4.992 16.924 1.00 84.56 105 GLN A N 1
ATOM 837 C CA . GLN A 1 105 ? -7.474 -4.525 17.197 1.00 84.56 105 GLN A CA 1
ATOM 838 C C . GLN A 1 105 ? -6.403 -5.585 16.883 1.00 84.56 105 GLN A C 1
ATOM 840 O O . GLN A 1 105 ? -5.372 -5.260 16.302 1.00 84.56 105 GLN A O 1
ATOM 845 N N . GLU A 1 106 ? -6.649 -6.853 17.214 1.00 85.88 106 GLU A N 1
ATOM 846 C CA . GLU A 1 106 ? -5.728 -7.959 16.912 1.00 85.88 106 GLU A CA 1
ATOM 847 C C . GLU A 1 106 ? -5.504 -8.146 15.406 1.00 85.88 106 GLU A C 1
ATOM 849 O O . GLU A 1 106 ? -4.391 -8.436 14.971 1.00 85.88 106 GLU A O 1
ATOM 854 N N . GLU A 1 107 ? -6.537 -7.940 14.587 1.00 86.56 107 GLU A N 1
ATOM 855 C CA . GLU A 1 107 ? -6.429 -8.031 13.130 1.00 86.56 107 GLU A CA 1
ATOM 856 C C . GLU A 1 107 ? -5.591 -6.885 12.571 1.00 86.56 107 GLU A C 1
ATOM 858 O O . GLU A 1 107 ? -4.711 -7.118 11.745 1.00 86.56 107 GLU A O 1
ATOM 863 N N . VAL A 1 108 ? -5.799 -5.664 13.074 1.00 89.75 108 VAL A N 1
ATOM 864 C CA . VAL A 1 108 ? -4.978 -4.499 12.713 1.00 89.75 108 VAL A CA 1
ATOM 865 C C . VAL A 1 108 ? -3.513 -4.749 13.065 1.00 89.75 108 VAL A C 1
ATOM 867 O O . VAL A 1 108 ? -2.633 -4.530 12.234 1.00 89.75 108 VAL A O 1
ATOM 870 N N . LEU A 1 109 ? -3.237 -5.267 14.265 1.00 89.75 109 LEU A N 1
ATOM 871 C CA . LEU A 1 109 ? -1.879 -5.618 14.682 1.00 89.75 109 LEU A CA 1
ATOM 872 C C . LEU A 1 109 ? -1.261 -6.675 13.761 1.00 89.75 109 LEU A C 1
ATOM 874 O O . LEU A 1 109 ? -0.124 -6.500 13.325 1.00 89.75 109 LEU A O 1
ATOM 878 N N . HIS A 1 110 ? -2.000 -7.729 13.409 1.00 86.69 110 HIS A N 1
ATOM 879 C CA . HIS A 1 110 ? -1.520 -8.744 12.469 1.00 86.69 110 HIS A CA 1
ATOM 880 C C . HIS A 1 110 ? -1.199 -8.165 11.084 1.00 86.69 110 HIS A C 1
ATOM 882 O O . HIS A 1 110 ? -0.171 -8.522 10.505 1.00 86.69 110 HIS A O 1
ATOM 888 N N . ILE A 1 111 ? -2.031 -7.255 10.563 1.00 87.94 111 ILE A N 1
ATOM 889 C CA . ILE A 1 111 ? -1.785 -6.571 9.284 1.00 87.94 111 ILE A CA 1
ATOM 890 C C . ILE A 1 111 ? -0.498 -5.742 9.367 1.00 87.94 111 ILE A C 1
ATOM 892 O O . ILE A 1 111 ? 0.380 -5.887 8.515 1.00 87.94 111 ILE A O 1
ATOM 896 N N . LEU A 1 112 ? -0.358 -4.904 10.399 1.00 90.31 112 LEU A N 1
ATOM 897 C CA . LEU A 1 112 ? 0.818 -4.050 10.587 1.00 90.31 112 LEU A CA 1
ATOM 898 C C . LEU A 1 112 ? 2.103 -4.881 10.687 1.00 90.31 112 LEU A C 1
ATOM 900 O O . LEU A 1 112 ? 3.048 -4.635 9.934 1.00 90.31 112 LEU A O 1
ATOM 904 N N . HIS A 1 113 ? 2.110 -5.913 11.534 1.00 88.81 113 HIS A N 1
ATOM 905 C CA . HIS A 1 113 ? 3.259 -6.803 11.693 1.00 88.81 113 HIS A CA 1
A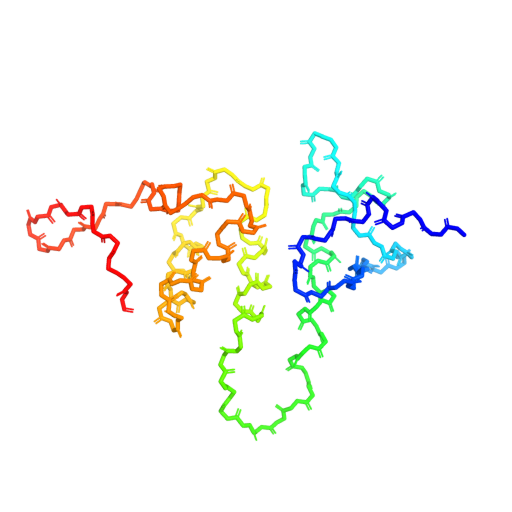TOM 906 C C . HIS A 1 113 ? 3.636 -7.503 10.383 1.00 88.81 113 HIS A C 1
ATOM 908 O O . HIS A 1 113 ? 4.818 -7.555 10.041 1.00 88.81 113 HIS A O 1
ATOM 914 N N . GLY A 1 114 ? 2.652 -7.985 9.616 1.00 83.69 114 GLY A N 1
ATOM 915 C CA . GLY A 1 114 ? 2.887 -8.606 8.309 1.00 83.69 114 GLY A CA 1
ATOM 916 C C . GLY A 1 114 ? 3.526 -7.663 7.282 1.00 83.69 114 GLY A C 1
ATOM 917 O O . GLY A 1 114 ? 4.208 -8.120 6.365 1.00 83.69 114 GLY A O 1
ATOM 918 N N . LEU A 1 115 ? 3.354 -6.351 7.456 1.00 87.69 115 LEU A N 1
ATOM 919 C CA . LEU A 1 115 ? 3.912 -5.306 6.594 1.00 87.69 115 LEU A CA 1
ATOM 920 C C . LEU A 1 115 ? 5.222 -4.714 7.141 1.00 87.69 115 LEU A C 1
ATOM 922 O O . LEU A 1 115 ? 5.778 -3.805 6.524 1.00 87.69 115 LEU A O 1
ATOM 926 N N . GLY A 1 116 ? 5.730 -5.231 8.264 1.00 88.62 116 GLY A N 1
ATOM 927 C CA . GLY A 1 116 ? 6.950 -4.748 8.914 1.00 88.62 116 GLY A CA 1
ATOM 928 C C . GLY A 1 116 ? 6.761 -3.474 9.741 1.00 88.62 116 GLY A C 1
ATOM 929 O O . GLY A 1 116 ? 7.740 -2.790 10.021 1.00 88.62 116 GLY A O 1
ATOM 930 N N . TRP A 1 117 ? 5.524 -3.148 10.123 1.00 92.19 117 TRP A N 1
ATOM 931 C CA . TRP A 1 117 ? 5.183 -1.991 10.951 1.00 92.19 117 TRP A CA 1
ATOM 932 C C . TRP A 1 117 ? 4.809 -2.419 12.371 1.00 92.19 117 TRP A C 1
ATOM 934 O O . TRP A 1 117 ? 4.095 -3.401 12.568 1.00 92.19 117 TRP A O 1
ATOM 944 N N . THR A 1 118 ? 5.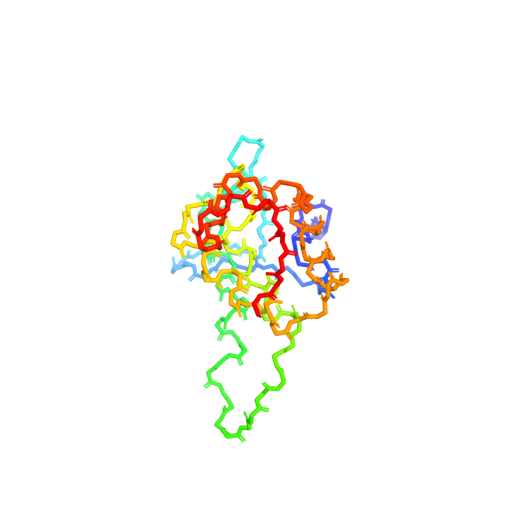221 -1.645 13.374 1.00 90.94 118 THR A N 1
ATOM 945 C CA . THR A 1 118 ? 4.651 -1.743 14.725 1.00 90.94 118 THR A CA 1
ATOM 946 C C . THR A 1 118 ? 3.451 -0.806 14.883 1.00 90.94 118 THR A C 1
ATOM 948 O O . THR A 1 118 ? 3.293 0.163 14.134 1.00 90.94 118 THR A O 1
ATOM 951 N N . LEU A 1 119 ? 2.621 -1.025 15.911 1.00 89.62 119 LEU A N 1
ATOM 952 C CA . LEU A 1 119 ? 1.579 -0.053 16.268 1.00 89.62 119 LEU A CA 1
ATOM 953 C C . LEU A 1 119 ? 2.184 1.329 16.553 1.00 89.62 119 LEU A C 1
ATOM 955 O O . LEU A 1 119 ? 1.637 2.337 16.114 1.00 89.62 119 LEU A O 1
ATOM 959 N N . ARG A 1 120 ? 3.340 1.376 17.233 1.00 87.94 120 ARG A N 1
ATOM 960 C CA . ARG A 1 120 ? 4.063 2.623 17.518 1.00 87.94 120 ARG A CA 1
ATOM 961 C C . ARG A 1 120 ? 4.446 3.350 16.230 1.00 87.94 120 ARG A C 1
ATOM 963 O O . ARG A 1 120 ? 4.270 4.563 16.150 1.00 87.94 120 ARG A O 1
ATOM 970 N N . ASP A 1 121 ? 4.925 2.622 15.226 1.00 90.06 121 ASP A N 1
ATOM 971 C CA . ASP A 1 121 ? 5.254 3.200 13.924 1.00 90.06 121 ASP A CA 1
ATOM 972 C C . ASP A 1 121 ? 4.020 3.765 13.229 1.00 90.06 121 ASP A C 1
ATOM 974 O O . ASP A 1 121 ? 4.106 4.831 12.622 1.00 90.06 121 ASP A O 1
ATOM 978 N N . TYR A 1 122 ? 2.886 3.066 13.319 1.00 90.00 122 TYR A N 1
ATOM 979 C CA . TYR A 1 122 ? 1.640 3.474 12.681 1.00 90.00 122 TYR A CA 1
ATOM 980 C C . TYR A 1 122 ? 1.042 4.733 13.310 1.00 90.00 122 TYR A C 1
ATOM 982 O O . TYR A 1 122 ? 0.541 5.586 12.587 1.00 90.00 122 TYR A O 1
ATOM 990 N N . VAL A 1 123 ? 1.083 4.872 14.637 1.00 85.75 123 VAL A N 1
ATOM 991 C CA . VAL A 1 123 ? 0.498 6.028 15.346 1.00 85.75 123 VAL A CA 1
ATOM 992 C C . VAL A 1 123 ? 1.414 7.252 15.361 1.00 85.75 123 VAL A C 1
ATOM 994 O O . VAL A 1 123 ? 0.972 8.344 15.720 1.00 85.75 123 VAL A O 1
ATOM 997 N N . ARG A 1 124 ? 2.693 7.097 14.991 1.00 82.94 124 ARG A N 1
ATOM 998 C CA . ARG A 1 124 ? 3.667 8.193 15.036 1.00 82.94 124 ARG A CA 1
ATOM 999 C C . ARG A 1 124 ? 3.199 9.379 14.184 1.00 82.94 124 ARG A C 1
ATOM 1001 O O . ARG A 1 124 ? 2.716 9.206 13.068 1.00 82.94 124 ARG A O 1
ATOM 1008 N N . GLY A 1 125 ? 3.388 10.593 14.698 1.00 67.12 125 GLY A N 1
ATOM 1009 C CA . GLY A 1 125 ? 3.084 11.828 13.967 1.00 67.12 125 GLY A CA 1
ATOM 1010 C C . GLY A 1 125 ? 1.602 12.215 13.913 1.00 67.12 125 GLY A C 1
ATOM 1011 O O . GLY A 1 125 ? 1.284 13.241 13.318 1.00 67.12 125 GLY A O 1
ATOM 1012 N N . TYR A 1 126 ? 0.702 11.453 14.545 1.00 63.62 126 TYR A N 1
ATOM 1013 C CA . TYR A 1 126 ? -0.685 11.868 14.750 1.00 63.62 126 TYR A CA 1
ATOM 1014 C C . TYR A 1 126 ? -0.820 12.632 16.066 1.00 63.62 126 TYR A C 1
ATOM 1016 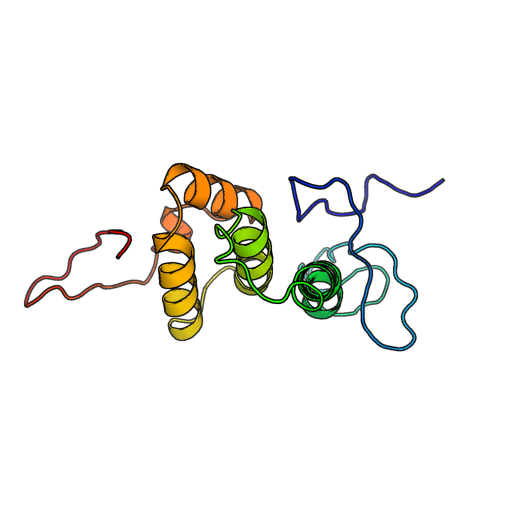O O . TYR A 1 126 ? -0.636 12.079 17.147 1.00 63.62 126 TYR A O 1
ATOM 1024 N N . ILE A 1 127 ? -1.159 13.914 15.959 1.00 58.06 127 ILE A N 1
ATOM 1025 C CA . ILE A 1 127 ? -1.591 14.748 17.079 1.00 58.06 127 ILE A CA 1
ATOM 1026 C C . ILE A 1 127 ? -3.107 14.862 16.941 1.00 58.06 127 ILE A C 1
ATOM 1028 O O . ILE A 1 127 ? -3.599 15.585 16.076 1.00 58.06 127 ILE A O 1
ATOM 1032 N N . LEU A 1 128 ? -3.854 14.103 17.742 1.00 53.25 128 LEU A N 1
ATOM 1033 C CA . LEU A 1 128 ? -5.301 14.268 17.826 1.00 53.25 128 LEU A CA 1
ATOM 1034 C C . LEU A 1 128 ? -5.592 15.402 18.806 1.00 53.25 128 LEU A C 1
ATOM 1036 O O . LEU A 1 128 ? -5.209 15.347 19.976 1.00 53.25 128 LEU A O 1
ATOM 1040 N N . GLN A 1 129 ? -6.265 16.438 18.316 1.00 50.16 129 GLN A N 1
ATOM 1041 C CA . GLN A 1 129 ? -6.791 17.499 19.158 1.00 50.16 129 GLN A CA 1
ATOM 1042 C C . GLN A 1 129 ? -8.249 17.167 19.491 1.00 50.16 129 GLN A C 1
ATOM 1044 O O . GLN A 1 129 ? -9.137 17.315 18.652 1.00 50.16 129 GLN A O 1
ATOM 1049 N N . VAL A 1 130 ? -8.498 16.685 20.710 1.00 55.34 130 VAL A N 1
ATOM 1050 C CA . VAL A 1 130 ? -9.855 16.443 21.221 1.00 55.34 130 VAL A CA 1
ATOM 1051 C C . VAL A 1 130 ? -10.206 17.621 22.130 1.00 55.34 130 VAL A C 1
ATOM 1053 O O . VAL A 1 130 ? -9.805 17.683 23.292 1.00 55.34 130 VAL A O 1
ATOM 1056 N N . GLY A 1 131 ? -10.895 18.624 21.578 1.00 66.50 131 GLY A N 1
ATOM 1057 C CA . GLY A 1 131 ? -11.137 19.894 22.274 1.00 66.50 131 GLY A CA 1
ATOM 1058 C C . GLY A 1 131 ? -9.846 20.706 22.479 1.00 66.50 131 GLY A C 1
ATOM 1059 O O . GLY A 1 131 ? -9.097 20.928 21.533 1.00 66.50 131 GLY A O 1
ATOM 1060 N N . ASN A 1 132 ? -9.564 21.145 23.712 1.00 51.59 132 ASN A N 1
ATOM 1061 C CA . ASN A 1 132 ? -8.330 21.874 24.072 1.00 51.59 132 ASN A CA 1
ATOM 1062 C C . ASN A 1 132 ? -7.204 20.960 24.597 1.00 51.59 132 ASN A C 1
ATOM 1064 O O . ASN A 1 132 ? -6.224 21.452 25.156 1.00 51.59 132 ASN A O 1
ATOM 1068 N N . LYS A 1 133 ? -7.332 19.634 24.465 1.00 43.44 133 LYS A N 1
ATOM 1069 C CA . LYS A 1 133 ? -6.309 18.674 24.899 1.00 43.44 133 LYS A CA 1
ATOM 1070 C C . LYS A 1 133 ? -5.689 17.961 23.703 1.00 43.44 133 LYS A C 1
ATOM 1072 O O . LYS A 1 133 ? -6.388 17.506 22.798 1.00 43.44 133 LYS A O 1
ATOM 1077 N N . ILE A 1 134 ? -4.362 17.864 23.735 1.00 48.75 134 ILE A N 1
ATOM 1078 C CA . ILE A 1 134 ? -3.581 17.009 22.844 1.00 48.75 134 ILE A CA 1
ATOM 1079 C C . ILE A 1 134 ? -3.482 15.646 23.522 1.00 48.75 134 ILE A C 1
ATOM 1081 O O . ILE A 1 134 ? -2.829 15.517 24.556 1.00 48.75 134 ILE A O 1
ATOM 1085 N N . GLU A 1 135 ? -4.133 14.638 22.955 1.00 47.41 135 GLU A N 1
ATOM 1086 C CA . GLU A 1 135 ? -4.081 13.269 23.463 1.00 47.41 135 GLU A CA 1
ATOM 1087 C C . GLU A 1 135 ? -3.489 12.345 22.392 1.00 47.41 135 GLU A C 1
ATOM 1089 O O . GLU A 1 135 ? -3.999 12.236 21.278 1.00 47.41 135 GLU A O 1
ATOM 1094 N N . LEU A 1 136 ? -2.392 11.657 22.732 1.00 44.25 136 LEU A N 1
ATOM 1095 C CA . LEU A 1 136 ? -1.816 10.578 21.923 1.00 44.25 136 LEU A CA 1
ATOM 1096 C C . LEU A 1 136 ? -2.618 9.295 22.157 1.00 44.25 136 LEU A C 1
ATOM 1098 O O . LEU A 1 136 ? -2.121 8.345 22.759 1.00 44.25 136 LEU A O 1
ATOM 1102 N N . VAL A 1 137 ? -3.882 9.269 21.745 1.00 47.03 137 VAL A N 1
ATOM 1103 C CA . VAL A 1 137 ? -4.713 8.077 21.922 1.00 47.03 137 VAL A CA 1
ATOM 1104 C C . VAL A 1 137 ? -5.079 7.530 20.558 1.00 47.03 137 VAL A C 1
ATOM 1106 O O . VAL A 1 137 ? -5.890 8.100 19.837 1.00 47.03 137 VAL A O 1
ATOM 1109 N N . TYR A 1 138 ? -4.507 6.377 20.214 1.00 48.06 138 TYR A N 1
ATOM 1110 C CA . TYR A 1 138 ? -5.114 5.522 19.204 1.00 48.06 138 TYR A CA 1
ATOM 1111 C C . TYR A 1 138 ? -6.425 4.983 19.783 1.00 48.06 138 TYR A C 1
ATOM 1113 O O . TYR A 1 138 ? -6.450 3.932 20.420 1.00 48.06 138 TYR A O 1
ATOM 1121 N N . LYS A 1 139 ? -7.511 5.742 19.622 1.00 46.31 139 LYS A N 1
ATOM 1122 C CA . LYS A 1 139 ? -8.854 5.172 19.603 1.00 46.31 139 LYS A CA 1
ATOM 1123 C C . LYS A 1 139 ? -9.179 4.946 18.129 1.00 46.31 139 LYS A C 1
ATOM 1125 O O . LYS A 1 139 ? -9.215 5.933 17.392 1.00 46.31 139 LYS A O 1
ATOM 1130 N N . PRO A 1 140 ? -9.353 3.693 17.676 1.00 45.50 140 PRO A N 1
ATOM 1131 C CA . PRO A 1 140 ? -10.036 3.461 16.411 1.00 45.50 140 PRO A CA 1
ATOM 1132 C C . PRO A 1 140 ? -11.366 4.226 16.481 1.00 45.50 140 PRO A C 1
ATOM 1134 O O . PRO A 1 140 ? -12.053 4.131 17.501 1.00 45.50 140 PRO A O 1
ATOM 1137 N N . ILE A 1 141 ? -11.651 5.064 15.480 1.00 49.06 141 ILE A N 1
ATOM 1138 C CA . ILE A 1 141 ? -12.948 5.755 15.370 1.00 49.06 141 ILE A CA 1
ATOM 1139 C C . ILE A 1 141 ? -14.041 4.711 15.188 1.00 49.06 141 ILE A C 1
ATOM 1141 O O . ILE A 1 141 ? -13.792 3.790 14.385 1.00 49.06 141 ILE A O 1
#

Secondary structure (DSSP, 8-state):
---TTTS---STT--------STT----S--B-SS-TTBBTTT--BHHHHHHHHHHHHSSS--S------HHHHHHHHHHHHTT-S---HHHHHHHHHHHTTS-HHHHHHHHHHTT--HHHHHTT--EEETTEEE------